Protein AF-H6BDQ8-F1 (afdb_monomer_lite)

Radius of gyration: 22.0 Å; chains: 1; bounding box: 55×24×52 Å

Structure (mmCIF, N/CA/C/O backbone):
data_AF-H6BDQ8-F1
#
_entry.id   AF-H6BDQ8-F1
#
loop_
_atom_site.group_PDB
_atom_site.id
_atom_site.type_symbol
_atom_site.label_atom_id
_atom_site.label_alt_id
_atom_site.label_comp_id
_atom_site.label_asym_id
_atom_site.label_entity_id
_atom_site.label_seq_id
_atom_site.pdbx_PDB_ins_code
_atom_site.Cartn_x
_atom_site.Cartn_y
_atom_site.Cartn_z
_atom_site.occupancy
_atom_site.B_iso_or_equiv
_atom_site.auth_seq_id
_atom_site.auth_comp_id
_atom_site.auth_asym_id
_atom_site.auth_atom_id
_atom_site.pdbx_PDB_model_num
ATOM 1 N N . PRO A 1 1 ? 33.212 -5.391 -38.227 1.00 53.81 1 PRO A N 1
ATOM 2 C CA . PRO A 1 1 ? 32.285 -4.891 -37.185 1.00 53.81 1 PRO A CA 1
ATOM 3 C C . PRO A 1 1 ? 30.897 -4.612 -37.779 1.00 53.81 1 PRO A C 1
ATOM 5 O O . PRO A 1 1 ? 30.729 -3.660 -38.533 1.00 53.81 1 PRO A O 1
ATOM 8 N N . THR A 1 2 ? 29.927 -5.485 -37.512 1.00 64.88 2 THR A N 1
ATOM 9 C CA . THR A 1 2 ? 28.531 -5.254 -37.901 1.00 64.88 2 THR A CA 1
ATOM 10 C C . THR A 1 2 ? 27.934 -4.199 -36.971 1.00 64.88 2 THR A C 1
ATOM 12 O O . THR A 1 2 ? 27.896 -4.370 -35.756 1.00 64.88 2 THR A O 1
ATOM 15 N N . CYS A 1 3 ? 27.542 -3.057 -37.531 1.00 78.44 3 CYS A N 1
ATOM 16 C CA . CYS A 1 3 ? 26.844 -2.015 -36.785 1.00 78.44 3 CYS A CA 1
ATOM 17 C C . CYS A 1 3 ? 25.428 -2.499 -36.442 1.00 78.44 3 CYS A C 1
ATOM 19 O O . CYS A 1 3 ? 24.737 -3.004 -37.325 1.00 78.44 3 CYS A O 1
ATOM 21 N N . GLU A 1 4 ? 24.996 -2.326 -35.187 1.00 85.62 4 GLU A N 1
ATOM 22 C CA . GLU A 1 4 ? 23.610 -2.603 -34.780 1.00 85.62 4 GLU A CA 1
ATOM 23 C C . GLU A 1 4 ? 22.628 -1.771 -35.626 1.00 85.62 4 GLU A C 1
ATOM 25 O O . GLU A 1 4 ? 22.833 -0.572 -35.855 1.00 85.62 4 GLU A O 1
ATOM 30 N N . THR A 1 5 ? 21.541 -2.386 -36.091 1.00 92.94 5 THR A N 1
ATOM 31 C CA . THR A 1 5 ? 20.436 -1.658 -36.720 1.00 92.94 5 THR A CA 1
ATOM 32 C C . THR A 1 5 ? 19.678 -0.835 -35.672 1.00 92.94 5 THR A C 1
ATOM 34 O O . THR A 1 5 ? 19.716 -1.086 -34.464 1.00 92.94 5 THR A O 1
ATOM 37 N N . ARG A 1 6 ? 18.920 0.173 -36.118 1.00 90.69 6 ARG A N 1
ATOM 38 C CA . ARG A 1 6 ? 18.128 1.028 -35.213 1.00 90.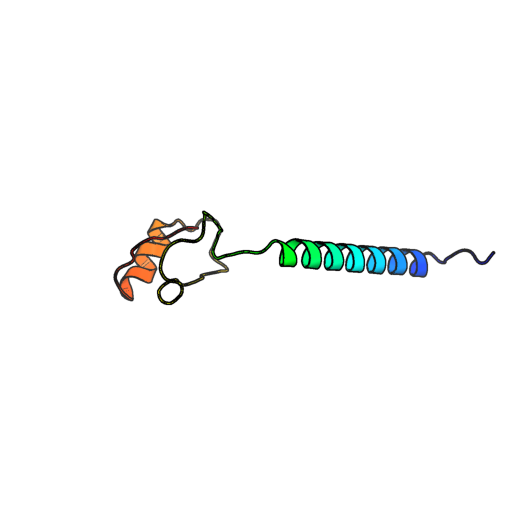69 6 ARG A CA 1
ATOM 39 C C . ARG A 1 6 ? 17.071 0.246 -34.418 1.00 90.69 6 ARG A C 1
ATOM 41 O O . ARG A 1 6 ? 16.734 0.668 -33.311 1.00 90.69 6 ARG A O 1
ATOM 48 N N . ALA A 1 7 ? 16.528 -0.833 -34.985 1.00 92.94 7 ALA A N 1
ATOM 49 C CA . ALA A 1 7 ? 15.556 -1.701 -34.319 1.00 92.94 7 ALA A CA 1
ATOM 50 C C . ALA A 1 7 ? 16.229 -2.511 -33.202 1.00 92.94 7 ALA A C 1
ATOM 52 O O . ALA A 1 7 ? 15.819 -2.400 -32.049 1.00 92.94 7 ALA A O 1
ATOM 53 N N . GLU A 1 8 ? 17.344 -3.179 -33.510 1.00 93.44 8 GLU A N 1
ATOM 54 C CA . GLU A 1 8 ? 18.135 -3.944 -32.534 1.00 93.44 8 GLU A CA 1
ATOM 55 C C . GLU A 1 8 ? 18.599 -3.069 -31.361 1.00 93.44 8 GLU A C 1
ATOM 57 O O . GLU A 1 8 ? 18.482 -3.463 -30.201 1.00 93.44 8 GLU A O 1
ATOM 62 N N . LYS A 1 9 ? 19.025 -1.826 -31.630 1.00 92.31 9 LYS A N 1
ATOM 63 C CA . LYS A 1 9 ? 19.378 -0.865 -30.574 1.00 92.31 9 LYS A CA 1
ATOM 64 C C . LYS A 1 9 ? 18.201 -0.549 -29.644 1.00 92.31 9 LYS A C 1
ATOM 66 O O . LYS A 1 9 ? 18.388 -0.432 -28.432 1.00 92.31 9 LYS A O 1
ATOM 71 N N . LYS A 1 10 ? 16.992 -0.364 -30.188 1.00 95.12 10 LYS A N 1
ATOM 72 C CA . LYS A 1 10 ? 15.784 -0.081 -29.390 1.00 95.12 10 LYS A CA 1
ATOM 73 C C . LYS A 1 10 ? 15.396 -1.276 -28.529 1.00 95.12 10 LYS A C 1
ATOM 75 O O . LYS A 1 10 ? 15.105 -1.083 -27.349 1.00 95.12 10 LYS A O 1
ATOM 80 N N . ASP A 1 11 ? 15.432 -2.475 -29.096 1.00 95.25 11 ASP A N 1
ATOM 81 C CA . ASP A 1 11 ? 15.107 -3.703 -28.375 1.00 95.25 11 ASP A CA 1
ATOM 82 C C . ASP A 1 11 ? 16.119 -3.965 -27.262 1.00 95.25 11 ASP A C 1
ATOM 84 O O . ASP A 1 11 ? 15.719 -4.211 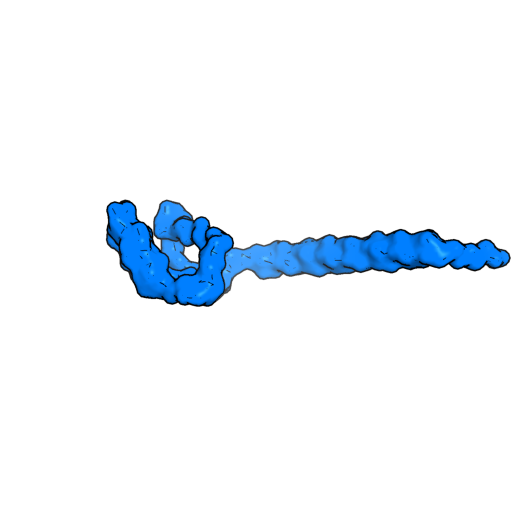-26.126 1.00 95.25 11 ASP A O 1
ATOM 88 N N . ARG A 1 12 ? 17.415 -3.759 -27.527 1.00 95.50 12 ARG A N 1
ATOM 89 C CA . ARG A 1 12 ? 18.469 -3.820 -26.507 1.00 95.50 12 ARG A CA 1
ATOM 90 C C . ARG A 1 12 ? 18.205 -2.859 -25.348 1.00 95.50 12 ARG A C 1
ATOM 92 O O . ARG A 1 12 ? 18.299 -3.254 -24.192 1.00 95.50 12 ARG A O 1
ATOM 99 N N . ILE A 1 13 ? 17.848 -1.604 -25.636 1.00 96.19 13 ILE A N 1
ATOM 100 C CA . ILE A 1 13 ? 17.523 -0.614 -24.593 1.00 96.19 13 ILE A CA 1
ATOM 101 C C . ILE A 1 13 ? 16.263 -1.020 -23.818 1.00 96.19 13 ILE A C 1
ATOM 103 O O . ILE A 1 13 ? 16.212 -0.833 -22.604 1.00 96.19 13 ILE A O 1
ATOM 107 N N . ARG A 1 14 ? 15.240 -1.559 -24.492 1.00 96.75 14 ARG A N 1
ATOM 108 C CA . ARG A 1 14 ? 14.010 -2.037 -23.846 1.00 96.75 14 ARG A CA 1
ATOM 109 C C . ARG A 1 14 ? 14.294 -3.201 -22.901 1.00 96.75 14 ARG A C 1
ATOM 111 O O . ARG A 1 14 ? 13.820 -3.153 -21.771 1.00 96.75 14 ARG A O 1
ATOM 118 N N . GLN A 1 15 ? 15.064 -4.194 -23.346 1.00 96.12 15 GLN A N 1
ATOM 119 C CA . GLN A 1 15 ? 15.449 -5.340 -22.520 1.00 96.12 15 GLN A CA 1
ATOM 120 C C . GLN A 1 15 ? 16.264 -4.889 -21.314 1.00 96.12 15 GLN A C 1
ATOM 122 O O . GLN A 1 15 ? 15.895 -5.182 -20.184 1.00 96.12 15 GLN A O 1
ATOM 127 N N . LEU A 1 16 ? 17.268 -4.039 -21.534 1.00 96.31 16 LEU A N 1
ATOM 128 C CA . LEU A 1 16 ? 18.092 -3.511 -20.452 1.00 96.31 16 LEU A CA 1
ATOM 129 C C . LEU A 1 16 ? 17.268 -2.718 -19.421 1.00 96.31 16 LEU A C 1
ATOM 131 O O . LEU A 1 16 ? 17.497 -2.842 -18.224 1.00 96.31 16 LEU A O 1
ATOM 135 N N . LYS A 1 17 ? 16.264 -1.942 -19.851 1.00 97.00 17 LYS A N 1
ATOM 136 C CA . LYS A 1 17 ? 15.334 -1.261 -18.931 1.00 97.00 17 LYS A CA 1
ATOM 137 C C . LYS A 1 17 ? 14.431 -2.233 -18.171 1.00 97.00 17 LYS A C 1
ATOM 139 O O . LYS A 1 17 ? 14.142 -1.986 -17.004 1.00 97.00 17 LYS A O 1
ATOM 144 N N . LEU A 1 18 ? 13.970 -3.300 -18.824 1.00 96.69 18 LEU A N 1
ATOM 145 C CA . LEU A 1 18 ? 13.143 -4.329 -18.196 1.00 96.69 18 LEU A CA 1
ATOM 146 C C . LEU A 1 18 ? 13.939 -5.086 -17.127 1.00 96.69 18 LEU A C 1
ATOM 148 O O . LEU A 1 18 ? 13.460 -5.232 -16.008 1.00 96.69 18 LEU A O 1
ATOM 152 N N . GLU A 1 19 ? 15.169 -5.483 -17.447 1.00 96.94 19 GLU A N 1
ATOM 153 C CA . GLU A 1 19 ? 16.104 -6.137 -16.527 1.00 96.94 19 GLU A CA 1
ATOM 154 C C . GLU A 1 19 ? 16.452 -5.233 -15.343 1.00 96.94 19 GLU A C 1
ATOM 156 O O . GLU A 1 19 ? 16.381 -5.664 -14.196 1.00 96.94 19 GLU A O 1
ATOM 161 N N . GLN A 1 20 ? 16.749 -3.954 -15.596 1.00 96.75 20 GLN A N 1
ATOM 162 C CA . GLN A 1 20 ? 16.973 -2.971 -14.533 1.00 96.75 20 GLN A CA 1
ATOM 163 C C . GLN A 1 20 ? 15.742 -2.791 -13.639 1.00 96.75 20 GLN A C 1
ATOM 165 O O . GLN A 1 20 ? 15.885 -2.667 -12.425 1.00 96.75 20 GLN A O 1
ATOM 170 N N . GLY A 1 21 ? 14.539 -2.765 -14.219 1.00 96.75 21 GLY A N 1
ATOM 171 C CA . GLY A 1 21 ? 13.289 -2.705 -13.462 1.00 96.75 21 GLY A CA 1
ATOM 172 C C . GLY A 1 21 ? 13.092 -3.944 -12.589 1.00 96.75 21 GLY A C 1
ATOM 173 O O . GLY A 1 21 ? 12.813 -3.816 -11.402 1.00 96.75 21 GLY A O 1
ATOM 174 N N . ALA A 1 22 ? 13.309 -5.134 -13.152 1.00 96.56 22 ALA A N 1
ATOM 175 C CA . ALA A 1 22 ? 13.203 -6.397 -12.428 1.00 96.56 22 ALA A CA 1
ATOM 176 C C . ALA A 1 22 ? 14.228 -6.502 -11.287 1.00 96.56 22 ALA A C 1
ATOM 178 O O . ALA A 1 22 ? 13.872 -6.912 -10.185 1.00 96.56 22 ALA A O 1
ATOM 179 N N . ALA A 1 23 ? 15.474 -6.078 -11.520 1.00 96.56 23 ALA A N 1
ATOM 180 C CA . ALA A 1 23 ? 16.519 -6.063 -10.499 1.00 96.56 23 ALA A CA 1
ATOM 181 C C . ALA A 1 23 ? 16.166 -5.135 -9.326 1.00 96.56 23 ALA A C 1
ATOM 183 O O . ALA A 1 23 ? 16.328 -5.527 -8.173 1.00 96.56 23 ALA A O 1
ATOM 184 N N . LYS A 1 24 ? 15.618 -3.943 -9.606 1.00 96.50 24 LYS A N 1
ATOM 185 C CA . LYS A 1 24 ? 15.146 -3.014 -8.565 1.00 96.50 24 LYS A CA 1
ATOM 186 C C . LYS A 1 24 ? 14.007 -3.601 -7.741 1.00 96.50 24 LYS A C 1
ATOM 188 O O . LYS A 1 24 ? 14.067 -3.560 -6.521 1.00 96.50 24 LYS A O 1
ATOM 193 N N . VAL A 1 25 ? 13.008 -4.196 -8.399 1.00 95.88 25 VAL A N 1
ATOM 194 C CA . VAL A 1 25 ? 11.889 -4.850 -7.702 1.00 95.88 25 VAL A CA 1
ATOM 195 C C . VAL A 1 25 ? 12.391 -5.993 -6.818 1.00 95.88 25 VAL A C 1
ATOM 197 O O . VAL A 1 25 ? 11.928 -6.136 -5.693 1.00 95.88 25 VAL A O 1
ATOM 200 N N . ALA A 1 26 ? 13.359 -6.786 -7.286 1.00 96.19 26 ALA A N 1
ATOM 201 C CA . ALA A 1 26 ? 13.944 -7.862 -6.489 1.00 96.19 26 ALA A CA 1
ATOM 202 C C . ALA A 1 26 ? 14.710 -7.336 -5.261 1.00 96.19 26 ALA A C 1
ATOM 204 O O . ALA A 1 26 ? 14.589 -7.908 -4.180 1.00 96.19 26 ALA A O 1
ATOM 205 N N . GLU A 1 27 ? 15.468 -6.245 -5.406 1.00 96.19 27 GLU A N 1
ATOM 206 C CA . GLU A 1 27 ? 16.164 -5.589 -4.292 1.00 96.19 27 GLU A CA 1
ATOM 207 C C . GLU A 1 27 ? 15.179 -5.000 -3.267 1.00 96.19 27 GLU A C 1
ATOM 209 O O . GLU A 1 27 ? 15.358 -5.168 -2.061 1.00 96.19 27 GLU A O 1
ATOM 214 N N . GLU A 1 28 ? 14.120 -4.332 -3.728 1.00 93.94 28 GLU A N 1
ATOM 215 C CA . GLU A 1 28 ? 13.073 -3.777 -2.862 1.00 93.94 28 GLU A CA 1
ATOM 216 C C . GLU A 1 28 ? 12.288 -4.878 -2.144 1.00 93.94 28 GLU A C 1
ATOM 218 O O . GLU A 1 28 ? 12.000 -4.748 -0.956 1.00 93.94 28 GLU A O 1
ATOM 223 N N . LEU A 1 29 ? 12.014 -5.997 -2.819 1.00 94.62 29 LEU A N 1
ATOM 224 C CA . LEU A 1 29 ? 11.341 -7.148 -2.221 1.00 94.62 29 LEU A CA 1
ATOM 225 C C . LEU A 1 29 ? 12.151 -7.750 -1.066 1.00 94.62 29 LEU A C 1
ATOM 227 O O . LEU A 1 29 ? 11.566 -8.168 -0.073 1.00 94.62 29 LEU A O 1
ATOM 231 N N . GLN A 1 30 ? 13.486 -7.756 -1.153 1.00 94.69 30 GLN A N 1
ATOM 232 C CA . GLN A 1 30 ? 14.346 -8.205 -0.048 1.00 94.69 30 GLN A CA 1
ATOM 233 C C . GLN A 1 30 ? 14.268 -7.288 1.180 1.00 94.69 30 GLN A C 1
ATOM 235 O O . GLN A 1 30 ? 14.519 -7.738 2.294 1.00 94.69 30 GLN A O 1
ATOM 240 N N . LYS A 1 31 ? 13.935 -6.009 0.982 1.00 93.69 31 LYS A N 1
ATOM 241 C CA . LYS A 1 31 ? 13.792 -5.005 2.047 1.00 93.69 31 LYS A CA 1
ATOM 242 C C . LYS A 1 31 ? 12.360 -4.910 2.582 1.00 93.69 31 LYS A C 1
ATOM 244 O O . LYS A 1 31 ? 12.131 -4.194 3.553 1.00 93.69 31 LYS A O 1
ATOM 249 N N . TYR A 1 32 ? 11.400 -5.579 1.944 1.00 94.38 32 TYR A N 1
ATOM 250 C CA . TYR A 1 32 ? 9.991 -5.490 2.297 1.00 94.38 32 TYR A CA 1
ATOM 251 C C . TYR A 1 32 ? 9.696 -6.282 3.574 1.00 94.38 32 TYR A C 1
ATOM 253 O O . TYR A 1 32 ? 9.637 -7.511 3.562 1.00 94.38 32 TYR A O 1
ATOM 261 N N . ASP A 1 33 ? 9.482 -5.556 4.670 1.00 94.00 33 ASP A N 1
ATOM 262 C CA . ASP A 1 33 ? 9.100 -6.110 5.965 1.00 94.00 33 ASP A CA 1
ATOM 263 C C . ASP A 1 33 ? 7.848 -5.397 6.506 1.00 94.00 33 ASP A C 1
ATOM 265 O O . ASP A 1 33 ? 7.951 -4.377 7.193 1.00 94.00 33 ASP A O 1
ATOM 269 N N . PRO A 1 34 ? 6.643 -5.911 6.199 1.00 91.25 34 PRO A N 1
ATOM 270 C CA . PRO A 1 34 ? 5.395 -5.281 6.618 1.00 91.25 34 PRO A CA 1
ATOM 271 C C . PRO A 1 34 ? 5.155 -5.361 8.130 1.00 91.25 34 PRO A C 1
ATOM 273 O O . PRO A 1 34 ? 4.327 -4.616 8.647 1.00 91.25 34 PRO A O 1
ATOM 276 N N . GLN A 1 35 ? 5.848 -6.251 8.849 1.00 89.88 35 GLN A N 1
ATOM 277 C CA . GLN A 1 35 ? 5.666 -6.418 10.291 1.00 89.88 35 GLN A CA 1
ATOM 278 C C . GLN A 1 35 ? 6.369 -5.310 11.086 1.00 89.88 35 GLN A C 1
ATOM 280 O O . GLN A 1 35 ? 5.934 -4.979 12.189 1.00 89.88 35 GLN A O 1
ATOM 285 N N . ASN A 1 36 ? 7.432 -4.739 10.515 1.00 90.56 36 ASN A N 1
ATOM 286 C CA . ASN A 1 36 ? 8.221 -3.659 11.105 1.00 90.56 36 ASN A CA 1
ATOM 287 C C . ASN A 1 36 ? 7.954 -2.284 10.457 1.00 90.56 36 ASN A C 1
ATOM 289 O O . ASN A 1 36 ? 8.621 -1.307 10.799 1.00 90.56 36 ASN A O 1
ATOM 293 N N . ASP A 1 37 ? 6.982 -2.183 9.545 1.00 90.19 37 ASP A N 1
ATOM 294 C CA . ASP A 1 37 ? 6.598 -0.919 8.910 1.00 90.19 37 ASP A CA 1
ATOM 295 C C . ASP A 1 37 ? 5.790 -0.037 9.890 1.00 90.19 37 ASP A C 1
ATOM 297 O O . ASP A 1 37 ? 4.714 -0.446 10.335 1.00 90.19 37 ASP A O 1
ATOM 301 N N . PRO A 1 38 ? 6.242 1.193 10.213 1.00 90.88 38 PRO A N 1
ATOM 302 C CA . PRO A 1 38 ? 5.537 2.088 11.135 1.00 90.88 38 PRO A CA 1
ATOM 303 C C . PRO A 1 38 ? 4.154 2.543 10.636 1.00 90.88 38 PRO A C 1
ATOM 305 O O . PRO A 1 38 ? 3.341 3.022 11.431 1.00 90.88 38 PRO A O 1
ATOM 308 N N . ASN A 1 39 ? 3.868 2.419 9.337 1.00 88.88 39 ASN A N 1
ATOM 309 C CA . ASN A 1 39 ? 2.572 2.770 8.758 1.00 88.88 39 ASN A CA 1
ATOM 310 C C . ASN A 1 39 ? 1.534 1.657 8.949 1.00 88.88 39 ASN A C 1
ATOM 312 O O . ASN A 1 39 ? 0.330 1.935 9.010 1.00 88.88 39 ASN A O 1
ATOM 316 N N . VAL A 1 40 ? 1.985 0.406 9.066 1.00 89.38 40 VAL A N 1
ATOM 317 C CA . VAL A 1 40 ? 1.122 -0.755 9.278 1.00 89.38 40 VAL A CA 1
ATOM 318 C C . VAL A 1 40 ? 0.766 -0.830 10.758 1.00 89.38 40 VAL A C 1
ATOM 320 O O . VAL A 1 40 ? 1.618 -0.881 11.638 1.00 89.38 40 VAL A O 1
ATOM 323 N N . THR A 1 41 ? -0.531 -0.823 11.062 1.00 87.12 41 THR A N 1
ATOM 324 C CA . THR A 1 41 ? -1.012 -0.902 12.447 1.00 87.12 41 THR A CA 1
ATOM 325 C C . THR A 1 41 ? -2.268 -1.754 12.532 1.00 87.12 41 THR A C 1
ATOM 327 O O . THR A 1 41 ? -3.100 -1.731 11.628 1.00 87.12 41 THR A O 1
ATOM 330 N N . GLY A 1 42 ? -2.453 -2.437 13.661 1.00 89.00 42 GLY A N 1
ATOM 331 C CA . GLY A 1 42 ? -3.678 -3.179 13.950 1.00 89.00 42 GLY A CA 1
ATOM 332 C C . GLY A 1 42 ? -3.635 -4.649 13.535 1.00 89.00 42 GLY A C 1
ATOM 333 O O . GLY A 1 42 ? -2.574 -5.254 13.446 1.00 89.00 42 GLY A O 1
ATOM 334 N N . ASP A 1 43 ? -4.823 -5.233 13.379 1.00 92.12 43 ASP A N 1
ATOM 335 C CA . ASP A 1 43 ? -5.019 -6.658 13.100 1.00 92.12 43 ASP A CA 1
ATOM 336 C C . ASP A 1 43 ? -5.211 -6.860 11.584 1.00 92.12 43 ASP A C 1
ATOM 338 O O . ASP A 1 43 ? -6.157 -6.290 11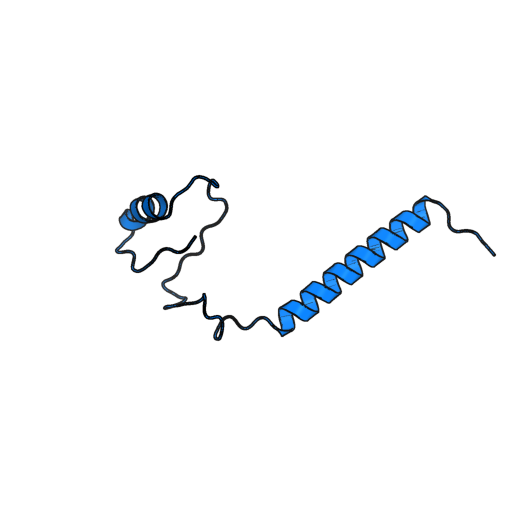.020 1.00 92.12 43 ASP A O 1
ATOM 342 N N . PRO A 1 44 ? -4.358 -7.651 10.905 1.00 93.31 44 PRO A N 1
ATOM 343 C CA . PRO A 1 44 ? -4.454 -7.858 9.462 1.00 93.31 44 PRO A CA 1
ATOM 344 C C . PRO A 1 44 ? -5.771 -8.526 9.043 1.00 93.31 44 PRO A C 1
ATOM 346 O O . PRO A 1 44 ? -6.277 -8.239 7.963 1.00 93.31 44 PRO A O 1
ATOM 349 N N . TYR A 1 45 ? -6.393 -9.340 9.904 1.00 94.75 45 TYR A N 1
ATOM 350 C CA . TYR A 1 45 ? -7.676 -9.992 9.607 1.00 94.75 45 TYR A CA 1
ATOM 351 C C . TYR A 1 45 ? -8.883 -9.057 9.750 1.00 94.75 45 TYR A C 1
ATOM 353 O O . TYR A 1 45 ? -10.004 -9.430 9.406 1.00 94.75 45 TYR A O 1
ATOM 361 N N . LYS A 1 46 ? -8.669 -7.841 10.263 1.00 95.38 46 LYS A N 1
ATOM 362 C CA . LYS A 1 46 ? -9.703 -6.813 10.461 1.00 95.38 46 LYS A CA 1
ATOM 363 C C . LYS A 1 46 ? -9.412 -5.541 9.668 1.00 95.38 46 LYS A C 1
ATOM 365 O O . LYS A 1 46 ? -9.983 -4.493 9.963 1.00 95.38 46 LYS A O 1
ATOM 370 N N . THR A 1 47 ? -8.521 -5.629 8.682 1.00 94.50 47 THR A N 1
ATOM 371 C CA . THR A 1 47 ? -8.090 -4.499 7.858 1.00 94.50 47 THR A CA 1
ATOM 372 C C . THR A 1 47 ? -8.457 -4.767 6.403 1.00 94.50 47 THR A C 1
ATOM 374 O O . THR A 1 47 ? -8.086 -5.794 5.842 1.00 94.50 47 THR A O 1
ATOM 377 N N . LEU A 1 48 ? -9.204 -3.849 5.787 1.00 95.19 48 LEU A N 1
ATOM 378 C CA . LEU A 1 48 ? -9.588 -3.927 4.377 1.00 95.19 48 LEU A CA 1
ATOM 379 C C . LEU A 1 48 ? -8.676 -3.027 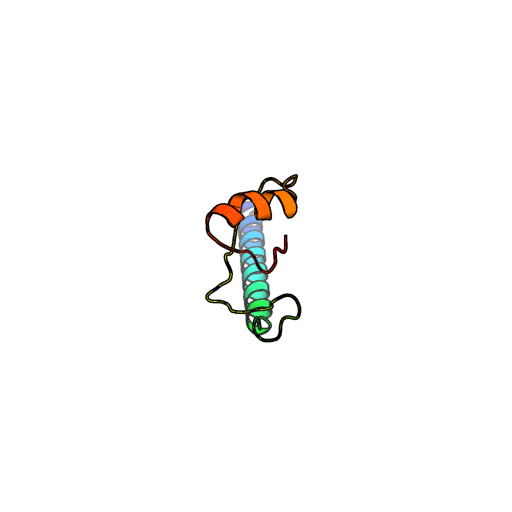3.541 1.00 95.19 48 LEU A C 1
ATOM 381 O O . LEU A 1 48 ? -8.472 -1.865 3.884 1.00 95.19 48 LEU A O 1
ATOM 385 N N . PHE A 1 49 ? -8.173 -3.547 2.421 1.00 95.44 49 PHE A N 1
ATOM 386 C CA . PHE A 1 49 ? -7.491 -2.750 1.404 1.00 95.44 49 PHE A CA 1
ATOM 387 C C . PHE A 1 49 ? -8.491 -2.329 0.325 1.00 95.44 49 PHE A C 1
ATOM 389 O O . PHE A 1 49 ? -9.137 -3.175 -0.294 1.00 95.44 49 PHE A O 1
ATOM 396 N N . VAL A 1 50 ? -8.613 -1.022 0.092 1.00 95.56 50 VAL A N 1
ATOM 397 C CA . VAL A 1 50 ? -9.537 -0.447 -0.893 1.00 95.56 50 VAL A CA 1
ATOM 398 C C . VAL A 1 50 ? -8.735 0.374 -1.896 1.00 95.56 50 VAL A C 1
ATOM 400 O O . VAL A 1 50 ? -8.011 1.288 -1.518 1.00 95.56 50 VAL A O 1
ATOM 403 N N . ALA A 1 51 ? -8.863 0.051 -3.183 1.00 96.75 51 ALA A N 1
ATOM 404 C CA . ALA A 1 51 ? -8.134 0.704 -4.271 1.00 96.75 51 ALA A CA 1
ATOM 405 C C . ALA A 1 51 ? -9.087 1.323 -5.302 1.00 96.75 51 ALA A C 1
ATOM 407 O O . ALA A 1 51 ? -10.292 1.083 -5.277 1.00 96.75 51 ALA A O 1
ATOM 408 N N . ARG A 1 52 ? -8.524 2.092 -6.248 1.00 96.19 52 ARG A N 1
ATOM 409 C CA . ARG A 1 52 ? -9.265 2.806 -7.311 1.00 96.19 52 ARG A CA 1
ATOM 410 C C . ARG A 1 52 ? -10.295 3.810 -6.775 1.00 96.19 52 ARG A C 1
ATOM 412 O O . ARG A 1 52 ? -11.338 4.022 -7.389 1.00 96.19 52 ARG A O 1
ATOM 419 N N . LEU A 1 53 ? -9.993 4.431 -5.637 1.00 95.31 53 LEU A N 1
ATOM 420 C CA . LEU A 1 53 ? -10.765 5.559 -5.129 1.00 95.31 53 LEU A CA 1
ATOM 421 C C . LEU A 1 53 ? -10.559 6.780 -6.031 1.00 95.31 53 LEU A C 1
ATOM 423 O O . LEU A 1 53 ? -9.482 6.976 -6.595 1.00 95.31 53 LEU A O 1
ATOM 427 N N . ASN A 1 54 ? -11.595 7.611 -6.157 1.00 96.81 54 ASN A N 1
ATOM 428 C CA . ASN A 1 54 ? -11.439 8.931 -6.762 1.00 96.81 54 ASN A CA 1
ATOM 429 C C . ASN A 1 54 ? -10.452 9.751 -5.907 1.00 96.81 54 ASN A C 1
ATOM 431 O O . ASN A 1 54 ? -10.583 9.750 -4.683 1.00 96.81 54 ASN A O 1
ATOM 435 N N . TYR A 1 55 ? -9.516 10.463 -6.541 1.00 96.12 55 TYR A N 1
ATOM 436 C CA . TYR A 1 55 ? -8.504 11.296 -5.881 1.00 96.12 55 TYR A CA 1
ATOM 437 C C . TYR A 1 55 ? -9.092 12.366 -4.948 1.00 96.12 55 TYR A C 1
ATOM 439 O O . TYR A 1 55 ? -8.440 12.761 -3.991 1.00 96.12 55 TYR A O 1
ATOM 447 N N . GLU A 1 56 ? -10.327 12.811 -5.192 1.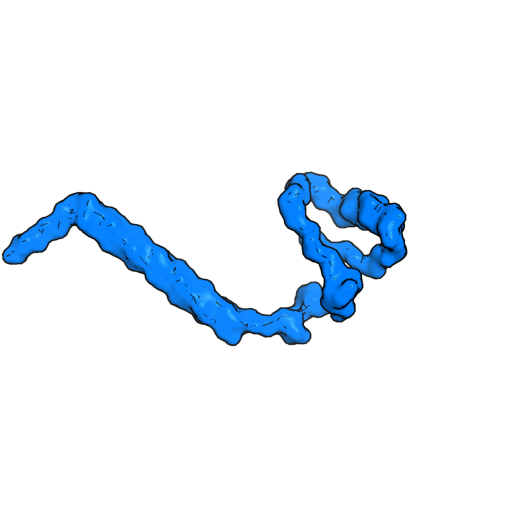00 96.19 56 GLU A N 1
ATOM 448 C CA . GLU A 1 56 ? -11.023 13.793 -4.343 1.00 96.19 56 GLU A CA 1
ATOM 449 C C . GLU A 1 56 ? -11.753 13.164 -3.140 1.00 96.19 56 GLU A C 1
ATOM 451 O O . GLU A 1 56 ? -12.409 13.857 -2.358 1.00 96.19 56 GLU A O 1
ATOM 456 N N . THR A 1 57 ? -11.694 11.839 -2.983 1.00 96.62 57 THR A N 1
ATOM 457 C CA . THR A 1 57 ? -12.382 11.140 -1.892 1.00 96.62 57 THR A CA 1
ATOM 458 C C . THR A 1 57 ? -11.682 11.413 -0.567 1.00 96.62 57 THR A C 1
ATOM 460 O O . THR A 1 57 ? -10.517 11.073 -0.393 1.00 96.62 57 THR A O 1
ATOM 463 N N . SER A 1 58 ? -12.409 11.974 0.400 1.00 96.88 58 SER A N 1
ATOM 464 C CA . SER A 1 58 ? -11.896 12.182 1.754 1.00 96.88 58 SER A CA 1
ATOM 465 C C . SER A 1 58 ? -12.049 10.939 2.633 1.00 96.88 58 SER A C 1
ATOM 467 O O . SER A 1 58 ? -12.977 10.142 2.461 1.00 96.88 58 SER A O 1
ATOM 469 N N . GLU A 1 59 ? -11.202 10.816 3.656 1.00 95.75 59 GLU A N 1
ATOM 470 C CA . GLU A 1 59 ? -11.296 9.735 4.649 1.00 95.75 59 GLU A CA 1
ATOM 471 C C . GLU A 1 59 ? -12.662 9.681 5.340 1.00 95.75 59 GLU A C 1
ATOM 473 O O . GLU A 1 59 ? -13.181 8.603 5.617 1.00 95.75 59 GLU A O 1
ATOM 478 N N . GLN A 1 60 ? -13.284 10.840 5.583 1.00 96.06 60 GLN A N 1
ATOM 479 C CA . GLN A 1 60 ? -14.615 10.916 6.189 1.00 96.06 60 GLN A CA 1
ATOM 480 C C . GLN A 1 60 ? -15.685 10.272 5.307 1.00 96.06 60 GLN A C 1
ATOM 482 O O . GLN A 1 60 ? -16.604 9.644 5.830 1.00 96.06 60 GLN A O 1
ATOM 487 N N . LYS A 1 61 ? -15.575 10.422 3.981 1.00 95.88 61 LYS A N 1
ATOM 488 C CA . LYS A 1 61 ? -16.492 9.785 3.036 1.00 95.88 61 LYS A CA 1
ATOM 489 C C . LYS A 1 61 ? -16.321 8.269 3.060 1.00 95.88 61 LYS A C 1
ATOM 491 O O . LYS A 1 61 ? -17.306 7.566 3.244 1.00 95.88 61 LYS A O 1
ATOM 496 N N . VAL A 1 62 ? -15.078 7.785 2.985 1.00 96.44 62 VAL A N 1
ATOM 497 C CA . VAL A 1 62 ? -14.779 6.347 3.099 1.00 96.44 62 VAL A CA 1
ATOM 498 C C . VAL A 1 62 ? -15.304 5.789 4.419 1.00 96.44 62 VAL A C 1
ATOM 500 O O . VAL A 1 62 ? -15.987 4.772 4.429 1.00 96.44 62 VAL A O 1
ATOM 503 N N . LYS A 1 63 ? -15.059 6.479 5.536 1.00 96.25 63 LYS A N 1
ATOM 504 C CA . LYS A 1 63 ? -15.550 6.051 6.845 1.00 96.25 63 LYS A CA 1
ATOM 505 C C . LYS A 1 63 ? -17.075 5.899 6.858 1.00 96.25 63 LYS A C 1
ATOM 507 O O . LYS A 1 63 ? -17.559 4.844 7.242 1.00 96.25 63 LYS A O 1
ATOM 512 N N . ARG A 1 64 ? -17.822 6.907 6.392 1.00 96.06 64 ARG A N 1
ATOM 513 C CA . ARG A 1 64 ? -19.297 6.865 6.350 1.00 96.06 64 ARG A CA 1
ATOM 514 C C . ARG A 1 64 ? -19.827 5.723 5.486 1.00 96.06 64 ARG A C 1
ATOM 516 O O . ARG A 1 64 ? -20.751 5.034 5.902 1.00 96.06 64 ARG A O 1
ATOM 523 N N . ASP A 1 65 ? -19.241 5.522 4.309 1.00 95.19 65 ASP A N 1
ATOM 524 C CA . ASP A 1 65 ? -19.712 4.508 3.361 1.00 95.19 65 ASP A CA 1
ATOM 525 C C . ASP A 1 65 ? -19.468 3.084 3.893 1.00 95.19 65 ASP A C 1
ATOM 527 O O . ASP A 1 65 ? -20.291 2.190 3.694 1.00 95.19 65 ASP A O 1
ATOM 531 N N . PHE A 1 66 ? -18.360 2.868 4.611 1.00 96.75 66 PHE A N 1
ATOM 532 C CA . PHE A 1 66 ? -18.007 1.559 5.165 1.00 96.75 66 PHE A CA 1
ATOM 533 C C . PHE A 1 66 ? -18.575 1.303 6.574 1.00 96.75 66 PHE A C 1
ATOM 535 O O . PHE A 1 66 ? -18.693 0.144 6.971 1.00 96.75 66 PHE A O 1
ATOM 542 N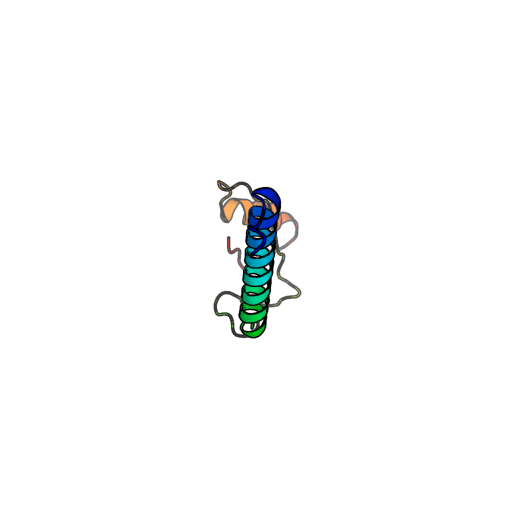 N . GLU A 1 67 ? -18.976 2.337 7.323 1.00 96.44 67 GLU A N 1
ATOM 543 C CA . GLU A 1 67 ? -19.577 2.198 8.663 1.00 96.44 67 GLU A CA 1
ATOM 544 C C . GLU A 1 67 ? -20.886 1.397 8.651 1.00 96.44 67 GLU A C 1
ATOM 546 O O . GLU A 1 67 ? -21.238 0.771 9.650 1.00 96.44 67 GLU A O 1
ATOM 551 N N . ALA A 1 68 ? -21.576 1.342 7.507 1.00 96.38 68 ALA A N 1
ATOM 552 C CA . ALA A 1 68 ? -22.763 0.509 7.317 1.00 96.38 68 ALA A CA 1
ATOM 553 C C . ALA A 1 68 ? -22.501 -0.995 7.548 1.00 96.38 68 ALA A C 1
ATOM 555 O O . ALA A 1 68 ? -23.429 -1.734 7.871 1.00 96.38 68 ALA A O 1
ATOM 556 N N . TYR A 1 69 ? -21.250 -1.447 7.408 1.00 96.88 69 TYR A N 1
ATOM 557 C CA . TYR A 1 69 ? -20.853 -2.848 7.584 1.00 96.88 69 TYR A CA 1
ATOM 558 C C . TYR A 1 69 ? -20.290 -3.149 8.978 1.00 96.88 69 TYR A C 1
ATOM 560 O O . TYR A 1 69 ? -20.019 -4.307 9.296 1.00 96.88 69 TYR A O 1
ATOM 568 N N . GLY A 1 70 ? -20.115 -2.128 9.819 1.00 96.75 70 GLY A N 1
ATOM 569 C CA . GLY A 1 70 ? -19.623 -2.280 11.180 1.00 96.75 70 GLY A CA 1
ATOM 570 C C . GLY A 1 70 ? -18.794 -1.090 11.665 1.00 96.75 70 GLY A C 1
ATOM 571 O O . GLY A 1 70 ? -18.418 -0.212 10.888 1.00 96.75 70 GLY A O 1
ATOM 572 N N . PRO A 1 71 ? -18.481 -1.053 12.971 1.00 96.56 71 PRO A N 1
ATOM 573 C CA . PRO A 1 71 ? -17.711 0.034 13.556 1.00 96.56 71 PRO A CA 1
ATOM 574 C C . PRO A 1 71 ? -16.284 0.077 12.993 1.00 96.56 71 PRO A C 1
ATOM 576 O O . PRO A 1 71 ? -15.546 -0.908 13.050 1.00 96.56 71 PRO A O 1
ATOM 579 N N . ILE A 1 72 ? -15.870 1.250 12.509 1.00 96.06 72 ILE A N 1
ATOM 580 C CA . ILE A 1 72 ? -14.528 1.471 11.959 1.00 96.06 72 ILE A CA 1
ATOM 581 C C . ILE A 1 72 ? -13.606 2.054 13.027 1.00 96.06 72 ILE A C 1
ATOM 583 O O . ILE A 1 72 ? -13.842 3.143 13.553 1.00 96.06 72 ILE A O 1
ATOM 587 N N . LYS A 1 73 ? -12.501 1.351 13.300 1.00 94.25 73 LYS A N 1
ATOM 588 C CA . LYS A 1 73 ? -11.479 1.795 14.259 1.00 94.25 73 LYS A CA 1
ATOM 589 C C . LYS A 1 73 ? -10.597 2.923 13.710 1.00 94.25 73 LYS A C 1
ATOM 591 O O . LYS A 1 73 ? -10.304 3.869 14.434 1.00 94.25 73 LYS A O 1
ATOM 596 N N . ARG A 1 74 ? -10.147 2.809 12.458 1.00 93.12 74 ARG A N 1
ATOM 597 C CA . ARG A 1 74 ? -9.236 3.754 11.791 1.00 93.12 74 ARG A CA 1
ATOM 598 C C . ARG A 1 74 ? -9.443 3.685 10.276 1.00 93.12 74 ARG A C 1
ATOM 600 O O . ARG A 1 74 ? -9.724 2.613 9.753 1.00 93.12 74 ARG A O 1
ATOM 607 N N . VAL A 1 75 ? -9.261 4.818 9.603 1.00 94.31 75 VAL A N 1
ATOM 608 C CA . VAL A 1 75 ? -9.080 4.928 8.148 1.00 94.31 75 VAL A CA 1
ATOM 609 C C . VAL A 1 75 ? -7.707 5.566 7.907 1.00 94.31 75 VAL A C 1
ATOM 611 O O . VAL A 1 75 ? -7.231 6.311 8.763 1.00 94.31 75 VAL A O 1
ATOM 614 N N . SER A 1 76 ? -7.045 5.199 6.814 1.00 91.19 76 SER A N 1
ATOM 615 C CA . SER A 1 76 ? -5.789 5.797 6.352 1.00 91.19 76 SER A CA 1
ATOM 616 C C . SER A 1 76 ? -5.827 5.770 4.824 1.00 91.19 76 SER A C 1
ATOM 618 O O . SER A 1 76 ? -5.966 4.678 4.267 1.00 91.19 76 SER A O 1
ATOM 620 N N . ILE A 1 77 ? -5.777 6.933 4.170 1.00 89.06 77 ILE A N 1
ATOM 621 C CA . ILE A 1 77 ? -5.691 7.073 2.700 1.00 89.06 77 ILE A CA 1
ATOM 622 C C . ILE A 1 77 ? -4.308 7.583 2.300 1.00 89.06 77 ILE A C 1
ATOM 624 O O . ILE A 1 77 ? -3.775 8.457 3.018 1.00 89.06 77 ILE A O 1
#

Secondary structure (DSSP, 8-state):
-PPPPHHHHHHHHHHHHHHHHHHHHHHHHHH--TTS-TT--S-GGG-----S--TT--HHHHHHHHHTTS--S----

InterPro domains:
  IPR000504 RNA recognition motif domain [PF00076] (48-77)
  IPR012677 Nucleotide-binding alpha-beta plait domain superfamily [G3DSA:3.30.70.330] (33-77)
  IPR022023 U1 small nuclear ribonucleoprotein of 70kDa N-terminal [PF12220] (2-37)
  IPR035979 RNA-binding domain superfamily [SSF54928] (32-77)
  IPR051183 U1 snRNP 70 kDa and U11/U12 snRNP 35 kDa [PTHR13952] (6-76)

Sequence (77 aa):
PTCETRAEKKDRIRQLKLEQGAAKVAEELQKYDPQNDPNVTGDPYKTLFVARLNYETSEQKVKRDFEAYGPIKRVSI

pLDDT: mean 93.34, std 6.45, range [53.81, 97.0]

Foldseek 3Di:
DDDDDPVNVVVVVVVVVVVVVVVVVVVVVVVDDLPPDPVDDDDPVPDDDDDPDDPPDDQVNVLVVCCVVHHDPDDDD

Organism: Lolium perenne (NCBI:txid4522)